Protein 8HN3 (pdb70)

Sequence (160 aa):
MAEGKTIYEGGCNACHDAGMMGAPKPGDKAAWAPRIAKGEESVIKNTINGLNGMPPKGGNAALTDEQLTNAAKYLISISKMAEGKTIYEGGCNACHDAGMMGAPKPGDKAAWAPRIAKGEESVIKNTINGLNGMPPKGGNAALTDEQLTNAAKYLISISK

InterPro domains:
  IPR002323 Cytochrome c, class IE [PR00607] (74-85)
  IPR002323 Cytochrome c, class IE [PR00607] (85-95)
  IPR002323 Cytochrome c, class IE [PR00607] (113-125)
  IPR002323 Cytochrome c, class IE [PR00607] (128-139)
  IPR009056 Cytochrome c-like domain [PF13442] (63-138)
  IPR009056 Cytochrome c-like domain [PS51007] (62-142)
  IPR036909 Cytochrome c-like domain superfamily [G3DSA:1.10.760.10] (63-141)
  IPR036909 Cytochrome c-like domain superfamily [SSF46626] (1-142)

Radius of gyration: 17.82 Å; Cα contacts (8 Å, |Δi|>4): 203; chains: 2; bounding box: 45×42×37 Å

Solvent-accessible surface area: 8866 Å² total; per-residue (Å²): 153,76,76,5,73,68,19,10,47,63,41,33,7,53,38,22,8,38,20,91,139,56,22,13,88,34,38,56,134,86,34,10,55,83,97,32,84,170,30,71,84,44,16,32,60,52,18,33,98,18,76,150,40,54,56,79,76,34,61,59,97,93,17,75,78,112,49,4,14,47,5,4,84,42,14,2,74,72,1,145,156,57,81,3,75,66,21,15,91,63,39,34,44,68,41,21,81,60,20,101,146,57,20,13,96,44,39,57,123,85,35,10,56,79,85,40,87,141,28,91,102,33,14,30,58,43,19,36,97,17,70,147,34,53,55,83,41,31,59,59,78,79,15,11,52,58,52,5,24,50,7,3,83,37,15,12,68,73,1,148

Organism: Chlorobaculum tepidum (strain ATCC 49652 / DSM 12025 / NBRC 103806 / TLS) (NCBI:txid194439)

Secondary structure (DSSP, 8-state):
--HHHHHIIIIIHHHHTTTGGGPPPTT-HHHHHHHHHT-HHHHHHHHHH-BTTB-GGGG-TT--HHHHHHHHHHHHHT--/--HHHHHIIIIIHHHHTTTGGGPPPTT-HHHHHHHHHT-HHHHHHHHHH-BTTB-GGGG-TT--HHHHHHHHHHHHHT--

Foldseek 3Di:
DQLLVVLCVPQVCVCQCVCNPNRDHQQQQVSCVVVCVVDLVSLLCCCQPPDVVCHHVSPPVPDDSVSSSSNSVVSNVRHD/DFLLVVVCVVQLCVCQCVCNVNHPHQQAQVSCVVVCVVPLVSLLVCCQPPDVPCHHVSPDPPDDSVSSSRNSVVSNVRRD

B-factor: mean 21.04, std 9.62, range [10.29, 86.3]

Nearest PDB structures (foldseek):
  8hn3-assembly2_B  TM=1.013E+00  e=1.177E-14  Chlorobaculum tepidum
  8hn3-assembly1_A  TM=1.002E+00  e=7.003E-13  Chlorobaculum tepidum
  2zon-assembly1_G  TM=9.487E-01  e=8.814E-07  Achromobacter xylosoxidans
  5b6q-assembly2_B  TM=8.443E-01  e=5.613E-06  Shewanella violacea
  6k7c-assembly1_C  TM=6.338E-01  e=1.128E-04  Shewanella violacea

Structure (mmCIF, N/CA/C/O backbone):
data_8HN3
#
_entry.id   8HN3
#
_cell.length_a   85.024
_cell.length_b   85.024
_cell.length_c   123.932
_cell.angle_alpha   90.00
_cell.angle_beta   90.00
_cell.angle_gamma   120.00
#
_symmetry.space_group_name_H-M   'P 64 2 2'
#
loop_
_entity.id
_entity.type
_entity.pdbx_description
1 polymer 'Cytochrome c-556'
2 non-polymer 'HEME C'
3 non-polymer 'SULFATE ION'
4 non-polymer GLYCEROL
5 non-polymer 'ACETATE ION'
6 water water
#
loop_
_atom_site.group_PDB
_atom_site.id
_atom_site.type_symbol
_atom_site.label_atom_id
_atom_site.label_alt_id
_atom_site.label_comp_id
_atom_site.label_asym_id
_atom_site.label_entity_id
_atom_site.label_seq_id
_atom_site.pdbx_PDB_ins_code
_atom_site.Cartn_x
_atom_site.Cartn_y
_atom_site.Cartn_z
_atom_site.occupancy
_atom_site.B_iso_or_equiv
_atom_site.auth_seq_id
_atom_site.auth_comp_id
_atom_site.auth_asym_id
_atom_site.auth_atom_id
_atom_site.pdbx_PDB_model_num
ATOM 1 N N . MET A 1 1 ? -3.986 27.483 62.201 1.00 35.99 0 MET A N 1
ATOM 2 C CA . MET A 1 1 ? -3.879 27.700 63.708 1.00 36.01 0 MET A CA 1
ATOM 3 C C . MET A 1 1 ? -5.019 28.583 64.257 1.00 29.75 0 MET A C 1
ATOM 4 O O . MET A 1 1 ? -5.608 29.491 63.511 1.00 33.62 0 MET A O 1
ATOM 9 N N . ALA A 1 2 ? -5.303 28.410 65.570 1.00 28.43 1 ALA A N 1
ATOM 10 C CA . ALA A 1 2 ? -6.320 29.285 66.200 1.00 32.79 1 ALA A CA 1
ATOM 11 C C . ALA A 1 2 ? -6.014 30.731 65.967 1.00 27.82 1 ALA A C 1
ATOM 12 O O . ALA A 1 2 ? -4.827 31.120 65.795 1.00 24.00 1 ALA A O 1
ATOM 14 N N . GLU A 1 3 ? -7.044 31.567 65.928 1.00 21.90 2 GLU A N 1
ATOM 15 C CA . GLU A 1 3 ? -6.850 32.868 65.361 1.00 22.19 2 GLU A CA 1
ATOM 16 C C . GLU A 1 3 ? -5.971 33.710 66.327 1.00 18.03 2 GLU A C 1
ATOM 17 O O . GLU A 1 3 ? -5.094 34.465 65.846 1.00 18.50 2 GLU A O 1
ATOM 23 N N . GLY A 1 4 ? -6.242 33.569 67.597 1.00 18.45 3 GLY A N 1
ATOM 24 C CA . GLY A 1 4 ? -5.516 34.505 68.579 1.00 16.04 3 GLY A CA 1
ATOM 25 C C . GLY A 1 4 ? -4.028 34.188 68.500 1.00 15.10 3 GLY A C 1
ATOM 26 O O . GLY A 1 4 ? -3.171 35.103 68.449 1.00 16.21 3 GLY A O 1
ATOM 27 N N . LYS A 1 5 ? -3.689 32.924 68.426 1.00 15.77 4 LYS A N 1
ATOM 28 C CA . LYS A 1 5 ? -2.258 32.524 68.309 1.00 15.48 4 LYS A CA 1
ATOM 29 C C . LYS A 1 5 ? -1.613 32.906 67.011 1.00 14.89 4 LYS A C 1
ATOM 30 O O . LYS A 1 5 ? -0.503 33.394 66.905 1.00 16.40 4 LYS A O 1
ATOM 36 N N . THR A 1 6 ? -2.395 32.798 65.902 1.00 15.06 5 THR A N 1
ATOM 37 C CA . THR A 1 6 ? -1.883 33.245 64.603 1.00 16.05 5 THR A CA 1
ATOM 38 C C . THR A 1 6 ? -1.539 34.729 64.542 1.00 16.19 5 THR A C 1
ATOM 39 O O . THR A 1 6 ? -0.416 35.077 64.173 1.00 19.28 5 THR A O 1
ATOM 43 N N . ILE A 1 7 ? -2.434 35.482 65.117 1.00 15.38 6 ILE A N 1
ATOM 44 C CA . ILE A 1 7 ? -2.223 36.962 65.251 1.00 17.31 6 ILE A CA 1
ATOM 45 C C . ILE A 1 7 ? -1.018 37.305 66.107 1.00 15.23 6 ILE A C 1
ATOM 46 O O . ILE A 1 7 ? -0.123 38.072 65.737 1.00 15.64 6 ILE A O 1
ATOM 51 N N . TYR A 1 8 ? -0.989 36.591 67.246 1.00 14.74 7 TYR A N 1
ATOM 52 C CA . TYR A 1 8 ? 0.202 36.741 68.148 1.00 13.61 7 TYR A CA 1
ATOM 53 C C . TYR A 1 8 ? 1.559 36.523 67.445 1.00 16.39 7 TYR A C 1
ATOM 54 O O . TYR A 1 8 ? 2.538 37.269 67.698 1.00 17.50 7 TYR A O 1
ATOM 63 N N . GLU A 1 9 ? 1.603 35.496 66.629 1.00 15.91 8 GLU A N 1
ATOM 64 C CA . GLU A 1 9 ? 2.870 35.059 65.963 1.00 17.41 8 GLU A CA 1
ATOM 65 C C . GLU A 1 9 ? 3.299 35.950 64.813 1.00 22.43 8 GLU A C 1
ATOM 66 O O . GLU A 1 9 ? 4.391 35.718 64.294 1.00 22.03 8 GLU A O 1
ATOM 72 N N . GLY A 1 10 ? 2.465 36.856 64.449 1.00 19.40 9 GLY A N 1
ATOM 73 C CA . GLY A 1 10 ? 2.710 37.859 63.388 1.00 23.23 9 GLY A CA 1
ATOM 74 C C . GLY A 1 10 ? 3.005 39.258 63.726 1.00 21.15 9 GLY A C 1
ATOM 75 O O . GLY A 1 10 ? 2.858 40.151 62.919 1.00 21.57 9 GLY A O 1
ATOM 76 N N . GLY A 1 11 ? 3.495 39.484 64.937 1.00 17.38 10 GLY A N 1
ATOM 77 C CA . GLY A 1 11 ? 4.086 40.690 65.286 1.00 15.13 10 GLY A CA 1
ATOM 78 C C . GLY A 1 11 ? 4.033 41.059 66.768 1.00 16.19 10 GLY A 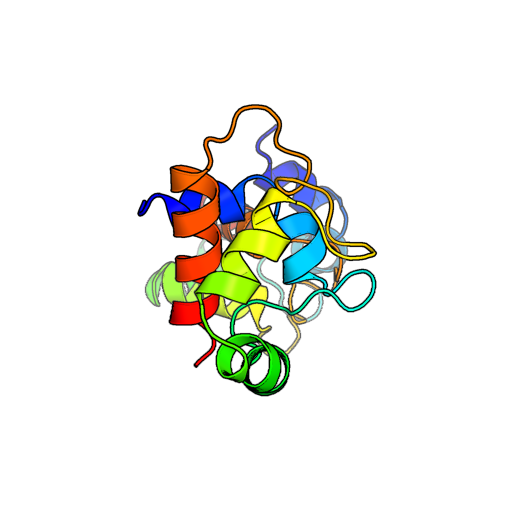C 1
ATOM 79 O O . GLY A 1 11 ? 4.965 41.628 67.283 1.00 16.74 10 GLY A O 1
ATOM 80 N N . CYS A 1 12 ? 2.955 40.662 67.413 1.00 14.42 11 CYS A N 1
ATOM 81 C CA . CYS A 1 12 ? 2.809 40.943 68.860 1.00 13.76 11 CYS A CA 1
ATOM 82 C C . CYS A 1 12 ? 3.999 40.363 69.609 1.00 12.39 11 CYS A C 1
ATOM 83 O O . CYS A 1 12 ? 4.509 40.925 70.598 1.00 12.59 11 CYS A O 1
ATOM 86 N N . ASN A 1 13 ? 4.403 39.172 69.141 1.00 13.19 12 ASN A N 1
ATOM 87 C CA . ASN A 1 13 ? 5.516 38.401 69.704 1.00 12.87 12 ASN A CA 1
ATOM 88 C C . ASN A 1 13 ? 6.853 39.145 69.674 1.00 12.64 12 ASN A C 1
ATOM 89 O O . ASN A 1 13 ? 7.697 38.842 70.517 1.00 13.56 12 ASN A O 1
ATOM 94 N N . ALA A 1 14 ? 6.991 40.088 68.775 1.00 14.41 13 ALA A N 1
ATOM 95 C CA . ALA A 1 14 ? 8.260 40.843 68.768 1.00 17.20 13 ALA A CA 1
ATOM 96 C C . ALA A 1 14 ? 8.545 41.501 70.084 1.00 16.95 13 ALA A C 1
ATOM 97 O O . ALA A 1 14 ? 9.706 41.288 70.669 1.00 20.43 13 ALA A O 1
ATOM 99 N N . CYS A 1 15 ? 7.499 42.121 70.692 1.00 13.47 14 CYS A N 1
ATOM 100 C CA . CYS A 1 15 ? 7.729 42.706 71.979 1.00 12.71 14 CYS A CA 1
ATOM 101 C C . CYS A 1 15 ? 7.503 41.692 73.096 1.00 13.29 14 CYS A C 1
ATOM 102 O O . CYS A 1 15 ? 8.217 41.735 74.120 1.00 13.23 14 CYS A O 1
ATOM 105 N N . HIS A 1 16 ? 6.443 40.896 73.006 1.00 11.70 15 HIS A N 1
ATOM 106 C CA . HIS A 1 16 ? 6.038 40.054 74.122 1.00 11.75 15 HIS A CA 1
ATOM 107 C C . HIS A 1 16 ? 6.969 38.873 74.382 1.00 12.59 15 HIS A C 1
ATOM 108 O O . HIS A 1 16 ? 7.185 38.516 75.536 1.00 14.42 15 HIS A O 1
ATOM 115 N N . ASP A 1 17 ? 7.507 38.224 73.346 1.00 12.73 16 ASP A N 1
ATOM 116 C CA . ASP A 1 17 ? 8.373 37.082 73.623 1.00 12.47 16 ASP A CA 1
ATOM 117 C C . ASP A 1 17 ? 9.611 37.537 74.306 1.00 12.93 16 ASP A C 1
ATOM 118 O O . ASP A 1 17 ? 10.157 36.753 75.115 1.00 14.94 16 ASP A O 1
ATOM 123 N N . ALA A 1 18 ? 10.051 38.752 74.036 1.00 13.96 17 ALA A N 1
ATOM 124 C CA . ALA A 1 18 ? 11.296 39.308 74.670 1.00 15.16 17 ALA A CA 1
ATOM 125 C C . ALA A 1 18 ? 11.053 40.101 75.922 1.00 16.74 17 ALA A C 1
ATOM 126 O O . ALA A 1 18 ? 12.022 40.484 76.618 1.00 17.05 17 ALA A O 1
ATOM 128 N N . GLY A 1 19 ? 9.785 40.398 76.243 1.00 13.43 18 GLY A N 1
ATOM 129 C CA . GLY A 1 19 ? 9.533 41.228 77.368 1.00 13.25 18 GLY A CA 1
ATOM 130 C C . GLY A 1 19 ? 9.928 42.665 77.160 1.00 13.62 18 GLY A C 1
ATOM 131 O O . GLY A 1 19 ? 10.292 43.348 78.220 1.00 14.46 18 GLY A O 1
ATOM 132 N N . MET A 1 20 ? 9.955 43.227 75.961 1.00 13.80 19 MET A N 1
ATOM 133 C CA . MET A 1 20 ? 10.428 44.588 75.719 1.00 13.73 19 MET A CA 1
ATOM 134 C C . MET A 1 20 ? 9.582 45.549 76.575 1.00 14.81 19 MET A C 1
ATOM 135 O O . MET A 1 20 ? 8.377 45.480 76.553 1.00 14.22 19 MET A O 1
ATOM 140 N N . MET A 1 21 ? 10.268 46.468 77.223 1.00 15.23 20 MET A N 1
ATOM 141 C CA . MET A 1 21 ? 9.610 47.548 78.012 1.00 14.64 20 MET A CA 1
ATOM 142 C C . MET A 1 21 ? 8.861 47.014 79.169 1.00 15.34 20 MET A C 1
ATOM 143 O O . MET A 1 21 ? 8.143 47.763 79.866 1.00 18.94 20 MET A O 1
ATOM 148 N N . GLY A 1 22 ? 9.020 45.768 79.505 1.00 15.35 21 GLY A N 1
ATOM 149 C CA . GLY A 1 22 ? 8.203 45.134 80.530 1.00 15.38 21 GLY A CA 1
ATOM 150 C C . GLY A 1 22 ? 6.925 44.493 80.035 1.00 16.11 21 GLY A C 1
ATOM 151 O O . GLY A 1 22 ? 6.049 44.147 80.814 1.00 15.41 21 GLY A O 1
ATOM 152 N N . ALA A 1 23 ? 6.806 44.308 78.716 1.00 13.40 22 ALA A N 1
ATOM 153 C CA . ALA A 1 23 ? 5.661 43.600 78.158 1.00 12.55 22 ALA A CA 1
ATOM 154 C C . ALA A 1 23 ? 5.579 42.211 78.812 1.00 13.35 22 ALA A C 1
ATOM 155 O O . ALA A 1 23 ? 6.597 41.510 78.950 1.00 13.65 22 ALA A O 1
ATOM 157 N N . PRO A 1 24 ? 4.375 41.751 79.168 1.00 12.95 23 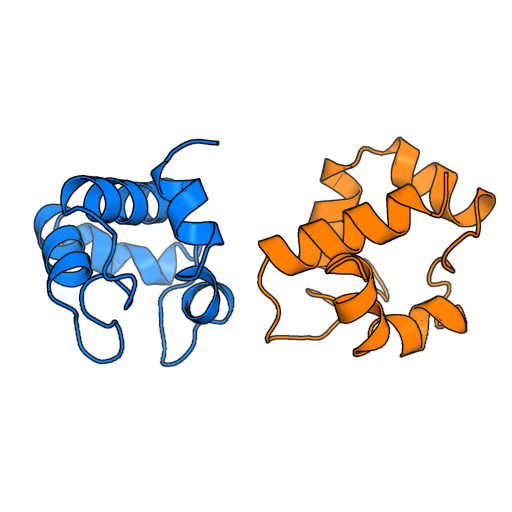PRO A N 1
ATOM 158 C CA . PRO A 1 24 ? 4.257 40.446 79.808 1.00 11.68 23 PRO A CA 1
ATOM 159 C C . PRO A 1 24 ? 4.459 39.318 78.815 1.00 12.89 23 PRO A C 1
ATOM 160 O O . PRO A 1 24 ? 3.808 39.201 77.763 1.00 13.22 23 PRO A O 1
ATOM 164 N N . LYS A 1 25 ? 5.400 38.450 79.135 1.00 12.85 24 LYS A N 1
ATOM 165 C CA . LYS A 1 25 ? 5.743 37.334 78.220 1.00 11.99 24 LYS A CA 1
ATOM 166 C C . LYS A 1 25 ? 4.658 36.285 78.242 1.00 12.34 24 LYS A C 1
ATOM 167 O O . LYS A 1 25 ? 4.041 35.980 79.287 1.00 12.52 24 LYS A O 1
ATOM 173 N N . PRO A 1 26 ? 4.411 35.598 77.142 1.00 13.29 25 PRO A N 1
ATOM 174 C CA . PRO A 1 26 ? 3.414 34.530 77.117 1.00 14.31 25 PRO A CA 1
ATOM 175 C C . PRO A 1 26 ? 3.837 33.414 78.062 1.00 15.81 25 PRO A C 1
ATOM 176 O O . PRO A 1 26 ? 5.039 33.038 78.144 1.00 16.34 25 PRO A O 1
ATOM 180 N N . GLY A 1 27 ? 2.893 32.889 78.864 1.00 15.20 26 GLY A N 1
ATOM 181 C CA . GLY A 1 27 ? 3.210 31.844 79.814 1.00 16.97 26 GLY A CA 1
ATOM 182 C C . GLY A 1 27 ? 3.793 32.334 81.104 1.00 18.65 26 GLY A C 1
ATOM 183 O O . GLY A 1 27 ? 4.083 31.478 81.992 1.00 20.55 26 GLY A O 1
ATOM 184 N N . ASP A 1 28 ? 4.081 33.622 81.243 1.00 14.45 27 ASP A N 1
ATOM 185 C CA . ASP A 1 28 ? 4.664 34.154 82.495 1.00 14.82 27 ASP A CA 1
ATOM 186 C C . ASP A 1 28 ? 3.491 34.343 83.462 1.00 14.70 27 ASP A C 1
ATOM 187 O O . ASP A 1 28 ? 2.835 35.383 83.548 1.00 14.93 27 ASP A O 1
ATOM 192 N N . LYS A 1 29 ? 3.199 33.286 84.277 1.00 14.71 28 LYS A N 1
ATOM 193 C CA . LYS A 1 29 ? 2.057 33.313 85.172 1.00 14.88 28 LYS A CA 1
ATOM 194 C C . LYS A 1 29 ? 2.067 34.490 86.098 1.00 15.28 28 LYS A C 1
ATOM 195 O O . LYS A 1 29 ? 1.064 35.103 86.401 1.00 14.41 28 LYS A O 1
ATOM 201 N N . ALA A 1 30 ? 3.249 34.751 86.697 1.00 16.24 29 ALA A N 1
ATOM 202 C CA . ALA A 1 30 ? 3.355 35.864 87.677 1.00 15.87 29 ALA A CA 1
ATOM 203 C C . ALA A 1 30 ? 3.126 37.222 87.084 1.00 14.94 29 ALA A C 1
ATOM 204 O O . ALA A 1 30 ? 2.495 38.102 87.704 1.00 16.24 29 ALA A O 1
ATOM 206 N N . ALA A 1 31 ? 3.619 37.405 85.846 1.00 13.43 30 ALA A N 1
ATOM 207 C CA . ALA A 1 31 ? 3.342 38.666 85.167 1.00 13.83 30 ALA A CA 1
ATOM 208 C C . ALA A 1 31 ? 1.860 38.891 84.845 1.00 14.48 30 ALA A C 1
ATOM 209 O O . ALA A 1 31 ? 1.311 40.005 84.900 1.00 15.38 30 ALA A O 1
ATOM 211 N N . TRP A 1 32 ? 1.264 37.795 84.371 1.00 12.82 31 TRP A N 1
ATOM 212 C CA . TRP A 1 32 ? -0.111 37.891 83.914 1.00 12.38 31 TRP A CA 1
ATOM 213 C C . TRP A 1 32 ? -1.144 37.923 85.011 1.00 13.56 31 TRP A C 1
ATOM 214 O O . TRP A 1 32 ? -2.224 38.473 84.876 1.00 15.54 31 TRP A O 1
ATOM 225 N N . ALA A 1 33 ? -0.824 37.273 86.154 1.00 13.60 32 ALA A N 1
ATOM 226 C CA . ALA A 1 33 ? -1.866 37.145 87.164 1.00 14.35 32 ALA A CA 1
ATOM 227 C C . ALA A 1 33 ? -2.549 38.439 87.625 1.00 14.65 32 ALA A C 1
ATOM 228 O O . ALA A 1 33 ? -3.773 38.489 87.615 1.00 14.89 32 ALA A O 1
ATOM 230 N N . PRO A 1 34 ? -1.772 39.530 87.885 1.00 14.55 33 PRO A N 1
ATOM 231 C CA . PRO A 1 34 ? -2.476 40.772 88.309 1.00 15.16 33 PRO A CA 1
ATOM 232 C C . PRO A 1 34 ? -3.164 41.448 87.182 1.00 16.11 33 PRO A C 1
ATOM 233 O O . PRO A 1 34 ? -4.070 42.275 87.393 1.00 18.42 33 PRO A O 1
ATOM 237 N N . ARG A 1 35 ? -2.731 41.200 85.928 1.00 13.67 34 ARG A N 1
ATOM 238 C CA . ARG A 1 35 ? -3.407 41.773 84.745 1.00 12.46 34 ARG A CA 1
ATOM 239 C C . ARG A 1 35 ? -4.775 41.041 84.506 1.00 15.50 34 ARG A C 1
ATOM 240 O O . ARG A 1 35 ? -5.729 41.774 84.178 1.00 16.88 34 ARG A O 1
ATOM 248 N N . ILE A 1 36 ? -4.818 39.767 84.769 1.00 15.09 35 ILE A N 1
ATOM 249 C CA . ILE A 1 36 ? -6.022 38.953 84.578 1.00 16.53 35 ILE A CA 1
ATOM 250 C C . ILE A 1 36 ? -6.992 39.317 85.684 1.00 17.56 35 ILE A C 1
ATOM 251 O O . ILE A 1 36 ? -8.223 39.304 85.478 1.00 22.12 35 ILE A O 1
ATOM 256 N N . ALA A 1 37 ? -6.473 39.585 86.864 1.00 18.21 36 ALA A N 1
ATOM 257 C CA . ALA A 1 37 ? -7.331 39.703 88.091 1.00 21.55 36 ALA A CA 1
ATOM 258 C C . ALA A 1 37 ? -8.175 40.971 87.936 1.00 25.02 36 ALA A C 1
ATOM 259 O O . ALA A 1 37 ? -9.229 40.999 88.510 1.00 24.67 36 ALA A O 1
ATOM 261 N N . LYS A 1 38 ? 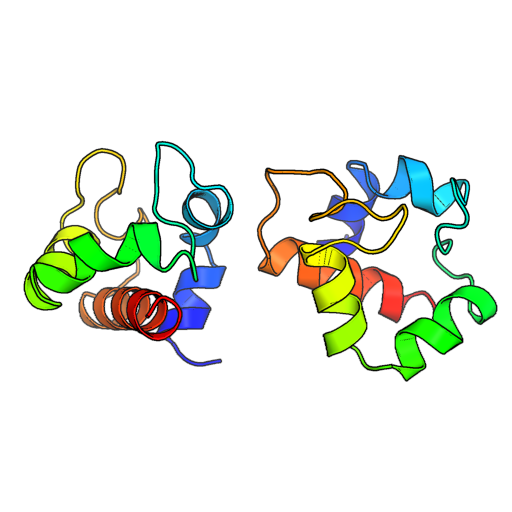-7.829 41.953 87.067 1.00 24.69 37 LYS A N 1
ATOM 262 C CA . LYS A 1 38 ? -8.659 43.131 86.885 1.00 25.08 37 LYS A CA 1
ATOM 263 C C . LYS A 1 38 ? -9.857 42.850 85.970 1.00 26.97 37 LYS A C 1
ATOM 264 O O . LYS A 1 38 ? -10.644 43.716 85.767 1.00 28.99 37 LYS A O 1
ATOM 270 N N . GLY A 1 39 ? -9.923 41.689 85.331 1.00 24.02 38 GLY A N 1
ATOM 271 C CA . GLY A 1 39 ? -10.953 41.261 84.459 1.00 26.63 38 GLY A CA 1
ATOM 272 C C . GLY A 1 39 ? -10.509 41.259 83.005 1.00 24.16 38 GLY A C 1
ATOM 273 O O . GLY A 1 39 ? -9.807 42.218 82.532 1.00 23.20 38 GLY A O 1
ATOM 274 N N . GLU A 1 40 ? -11.036 40.281 82.283 1.00 23.75 39 GLU A N 1
ATOM 275 C CA . GLU A 1 40 ? -10.760 40.223 80.804 1.00 25.21 39 GLU A CA 1
ATOM 276 C C . GLU A 1 40 ? -11.205 41.494 80.137 1.00 26.06 39 GLU A C 1
ATOM 277 O O . GLU A 1 40 ? -10.573 41.954 79.132 1.00 23.23 39 GLU A O 1
ATOM 283 N N . GLU A 1 41 ? -12.307 42.158 80.536 1.00 24.75 40 GLU A N 1
ATOM 284 C CA . GLU A 1 41 ? -12.764 43.339 79.810 1.00 26.47 40 GLU A CA 1
ATOM 285 C C . GLU A 1 41 ? -11.711 44.454 79.793 1.00 23.03 40 GLU A C 1
ATOM 286 O O . GLU A 1 41 ? -11.467 45.110 78.738 1.00 24.02 40 GLU A O 1
ATOM 288 N N . SER A 1 42 ? -11.045 44.670 80.952 1.00 21.94 41 SER A N 1
ATOM 289 C CA . SER A 1 42 ? -10.008 45.633 81.040 1.00 21.97 41 SER A CA 1
ATOM 290 C C . SER A 1 42 ? -8.752 45.274 80.138 1.00 18.88 41 SER A C 1
ATOM 291 O O . SER A 1 42 ? -8.193 46.164 79.506 1.00 18.37 41 SER A O 1
ATOM 294 N N . VAL A 1 43 ? -8.457 44.017 80.135 1.00 17.94 42 VAL A N 1
ATOM 295 C CA . VAL A 1 43 ? -7.316 43.515 79.310 1.00 15.63 42 VAL A CA 1
ATOM 296 C C . VAL A 1 43 ? -7.590 43.782 77.811 1.00 16.93 42 VAL A C 1
ATOM 297 O O . VAL A 1 43 ? -6.751 44.319 77.057 1.00 17.02 42 VAL A O 1
ATOM 301 N N . ILE A 1 44 ? -8.807 43.423 77.402 1.00 16.22 43 ILE A N 1
ATOM 302 C CA . ILE A 1 44 ? -9.244 43.679 75.987 1.00 17.62 43 ILE A CA 1
ATOM 303 C C . ILE A 1 44 ? -9.286 45.131 75.640 1.00 18.50 43 ILE A C 1
ATOM 304 O O . ILE A 1 44 ? -8.764 45.542 74.577 1.00 17.83 43 ILE A O 1
ATOM 309 N N . LYS A 1 45 ? -9.772 46.024 76.506 1.00 16.12 44 LYS A N 1
ATOM 310 C CA . LYS A 1 45 ? -9.734 47.391 76.262 1.00 18.98 44 LYS A CA 1
ATOM 311 C C . LYS A 1 45 ? -8.339 47.981 76.113 1.00 18.20 44 LYS A C 1
ATOM 312 O O . LYS A 1 45 ? -8.068 48.758 75.238 1.00 18.04 44 LYS A O 1
ATOM 315 N N . ASN A 1 46 ? -7.405 47.471 76.932 1.00 15.57 45 ASN A N 1
ATOM 316 C CA . ASN A 1 46 ? -6.044 47.908 76.793 1.00 16.56 45 ASN A CA 1
ATOM 317 C C . ASN A 1 46 ? -5.367 47.387 75.512 1.00 13.41 45 ASN A C 1
ATOM 318 O O . ASN A 1 46 ? -4.491 48.115 74.961 1.00 14.79 45 ASN A O 1
ATOM 323 N N . THR A 1 47 ? -5.782 46.261 75.044 1.00 13.45 46 THR A N 1
ATOM 324 C CA . THR A 1 47 ? -5.236 45.705 73.764 1.00 13.76 46 THR A CA 1
ATOM 325 C C . THR A 1 47 ? -5.671 46.553 72.544 1.00 14.39 46 THR A C 1
ATOM 326 O O . THR A 1 47 ? -4.915 46.898 71.662 1.00 15.20 46 THR A O 1
ATOM 330 N N . ILE A 1 48 ? -6.950 46.906 72.570 1.00 13.73 47 ILE A N 1
ATOM 331 C CA . ILE A 1 48 ? -7.500 47.723 71.487 1.00 14.61 47 ILE A CA 1
ATOM 332 C C . ILE A 1 48 ? -7.002 49.133 71.509 1.00 14.60 47 ILE A C 1
ATOM 333 O O . ILE A 1 48 ? -6.634 49.752 70.522 1.00 16.86 47 ILE A O 1
ATOM 338 N N . ASN A 1 49 ? -7.114 49.798 72.718 1.00 15.05 48 ASN A N 1
ATOM 339 C CA . ASN A 1 49 ? -6.831 51.166 72.926 1.00 15.80 48 ASN A CA 1
ATOM 340 C C . ASN A 1 49 ? -5.350 51.573 73.183 1.00 16.88 48 ASN A C 1
ATOM 341 O O . ASN A 1 49 ? -4.965 52.746 73.015 1.00 18.34 48 ASN A O 1
ATOM 346 N N . GLY A 1 50 ? -4.584 50.509 73.517 1.00 16.25 49 GLY A N 1
ATOM 347 C CA . GLY A 1 50 ? -3.176 50.765 73.913 1.00 16.04 49 GLY A CA 1
ATOM 348 C C . GLY A 1 50 ? -3.106 51.049 75.445 1.00 17.08 49 GLY A C 1
ATOM 349 O O . GLY A 1 50 ? -4.079 51.477 76.098 1.00 17.06 49 GLY A O 1
ATOM 350 N N . LEU A 1 51 ? -1.902 50.799 75.970 1.00 14.18 50 LEU A N 1
ATOM 351 C CA . LEU A 1 51 ? -1.607 51.093 77.405 1.00 12.81 50 LEU A CA 1
ATOM 352 C C . LEU A 1 51 ? -0.059 51.346 77.424 1.00 12.52 50 LEU A C 1
ATOM 353 O O . LEU A 1 51 ? 0.694 50.400 77.240 1.00 13.09 50 LEU A O 1
ATOM 358 N N . ASN A 1 52 ? 0.373 52.587 77.683 1.00 14.64 51 ASN A N 1
ATOM 359 C CA . ASN A 1 52 ? 1.786 52.820 77.825 1.00 13.78 51 ASN A CA 1
ATOM 360 C C . ASN A 1 52 ? 2.565 52.324 76.624 1.00 14.61 51 ASN A C 1
ATOM 361 O O . ASN A 1 52 ? 2.190 52.751 75.512 1.00 14.46 51 ASN A O 1
ATOM 366 N N . GLY A 1 53 ? 3.523 51.440 76.747 1.00 13.07 52 GLY A N 1
ATOM 367 C CA . GLY A 1 53 ? 4.316 50.958 75.603 1.00 13.94 52 GLY A CA 1
ATOM 368 C C . GLY A 1 53 ? 3.572 49.960 74.771 1.00 13.10 52 GLY A C 1
ATOM 369 O O . GLY A 1 53 ? 4.135 49.566 73.704 1.00 14.11 52 GLY A O 1
ATOM 370 N N . MET A 1 54 ? 2.403 49.490 75.170 1.00 12.52 53 MET A N 1
ATOM 371 C CA . MET A 1 54 ? 1.550 48.604 74.371 1.00 12.02 53 MET A CA 1
ATOM 372 C C . MET A 1 54 ? 0.766 49.454 73.357 1.00 13.81 53 MET A C 1
ATOM 373 O O . MET A 1 54 ? -0.066 50.260 73.747 1.00 13.09 53 MET A O 1
ATOM 378 N N . PRO A 1 55 ? 1.094 49.419 72.095 1.00 12.91 54 PRO A N 1
ATOM 379 C CA . PRO A 1 55 ? 0.437 50.295 71.119 1.00 15.15 54 PRO A CA 1
ATOM 380 C C . PRO A 1 55 ? -1.000 49.895 70.891 1.00 12.87 54 PRO A C 1
ATOM 381 O O . PRO A 1 55 ? -1.347 48.729 71.042 1.00 13.60 54 PRO A O 1
ATOM 385 N N . PRO A 1 56 ? -1.809 50.890 70.499 1.00 14.31 55 PRO A N 1
ATOM 386 C CA . PRO A 1 56 ? -3.206 50.508 70.108 1.00 14.43 55 PRO A CA 1
ATOM 387 C C . PRO A 1 56 ? -3.154 49.419 69.045 1.00 12.96 55 PRO A C 1
ATOM 388 O O . PRO A 1 56 ? -2.405 49.559 68.035 1.00 13.04 55 PRO A O 1
ATOM 392 N N . LYS A 1 57 ? -3.933 48.364 69.220 1.00 14.53 56 LYS A N 1
ATOM 393 C CA . LYS A 1 57 ? -4.064 47.261 68.282 1.00 14.31 56 LYS A CA 1
ATOM 394 C C . LYS A 1 57 ? -2.741 46.573 68.061 1.00 15.24 56 LYS A C 1
ATOM 395 O O . LYS A 1 57 ? -2.550 45.872 67.081 1.00 14.96 56 LYS A O 1
ATOM 401 N N . GLY A 1 58 ? -1.818 46.726 69.038 1.00 13.92 57 GLY A N 1
ATOM 402 C CA . GLY A 1 58 ? -0.467 46.165 68.775 1.00 15.99 57 GLY A CA 1
ATOM 403 C C . GLY A 1 58 ? 0.237 46.746 67.645 1.00 16.87 57 GLY A C 1
ATOM 404 O O . GLY A 1 58 ? 1.276 46.242 67.191 1.00 21.90 57 GLY A O 1
ATOM 405 N N . GLY A 1 59 ? -0.200 47.836 67.066 1.00 14.38 58 GLY A N 1
ATOM 406 C CA . GLY A 1 59 ? 0.298 48.479 65.869 1.00 18.24 58 GLY A CA 1
ATOM 407 C C . GLY A 1 59 ? -0.065 47.690 64.569 1.00 16.41 58 GLY A C 1
ATOM 408 O O . GLY A 1 59 ? 0.446 48.035 63.516 1.00 17.98 58 GLY A O 1
ATOM 409 N N . ASN A 1 60 ? -1.016 46.770 64.674 1.00 15.42 59 ASN A N 1
ATOM 410 C CA . ASN A 1 60 ? -1.511 45.989 63.463 1.00 14.92 59 ASN A CA 1
ATOM 411 C C . ASN A 1 60 ? -2.870 46.618 63.076 1.00 15.28 59 ASN A C 1
ATOM 412 O O . ASN A 1 60 ? -3.891 46.264 63.626 1.00 15.63 59 ASN A O 1
ATOM 417 N N . ALA A 1 61 ? -2.805 47.516 62.129 1.00 15.99 60 ALA A N 1
ATOM 418 C CA . ALA A 1 61 ? -3.947 48.381 61.721 1.00 17.01 60 ALA A CA 1
ATOM 419 C C . ALA A 1 61 ? -4.976 47.524 61.025 1.00 16.95 60 ALA A C 1
ATOM 420 O O . ALA A 1 61 ? -6.095 48.022 60.839 1.00 20.30 60 ALA A O 1
ATOM 422 N N . ALA A 1 62 ? -4.701 46.348 60.577 1.00 15.92 61 ALA A N 1
ATOM 423 C CA . ALA A 1 62 ? -5.673 45.557 59.825 1.00 16.17 61 ALA A CA 1
ATOM 424 C C . ALA A 1 62 ? -6.633 44.808 60.780 1.00 17.95 61 ALA A C 1
ATOM 425 O O . ALA A 1 62 ? -7.606 44.176 60.292 1.00 20.68 61 ALA A O 1
ATOM 427 N N . LEU A 1 63 ? -6.366 44.750 62.083 1.00 15.59 62 LEU A N 1
ATOM 428 C CA . LEU A 1 63 ? -7.113 43.832 62.933 1.00 14.38 62 LEU A CA 1
ATOM 429 C C . LEU A 1 63 ? -8.439 44.397 63.407 1.00 14.35 62 LEU A C 1
ATOM 430 O O . LEU A 1 63 ? -8.523 45.606 63.777 1.00 16.29 62 LEU A O 1
ATOM 435 N N . THR A 1 64 ? -9.399 43.481 63.466 1.00 14.76 63 THR A N 1
ATOM 436 C CA . THR A 1 64 ? -10.646 43.874 64.093 1.00 14.01 63 THR A CA 1
ATOM 437 C C . THR A 1 64 ? -10.560 43.849 65.593 1.00 14.38 63 THR A C 1
ATOM 438 O O . THR A 1 64 ? -9.696 43.179 66.195 1.00 14.10 63 THR A O 1
ATOM 442 N N . ASP A 1 65 ? -11.552 44.469 66.234 1.00 14.11 64 ASP A N 1
ATOM 443 C CA . ASP A 1 65 ? -11.645 44.329 67.703 1.00 15.58 64 ASP A CA 1
ATOM 444 C C . ASP A 1 65 ? -11.821 42.885 68.147 1.00 14.44 64 ASP A C 1
ATOM 445 O O . ASP A 1 65 ? -11.287 42.418 69.168 1.00 14.54 64 ASP A O 1
ATOM 450 N N . GLU A 1 66 ? -12.614 42.080 67.423 1.00 12.59 65 GLU A N 1
ATOM 451 C CA . GLU A 1 66 ? -12.744 40.710 67.723 1.00 14.18 65 GLU A CA 1
ATOM 452 C C . GLU A 1 66 ? -11.435 39.850 67.610 1.00 11.58 65 GLU A C 1
ATOM 453 O O . GLU A 1 66 ? -11.126 39.001 68.478 1.00 15.00 65 GLU A O 1
ATOM 459 N N . GLN A 1 67 ? -10.666 40.200 66.578 1.00 13.40 66 GLN A N 1
ATOM 460 C CA . GLN A 1 67 ? -9.342 39.548 66.410 1.00 12.51 66 GLN A CA 1
ATOM 461 C C . GLN A 1 67 ? -8.432 39.959 67.604 1.00 13.22 66 GLN A C 1
ATOM 462 O O . GLN A 1 67 ? -7.755 39.058 68.107 1.00 14.30 66 GLN A O 1
ATOM 468 N N . LEU A 1 68 ? -8.393 41.187 67.960 1.00 13.11 67 LEU A N 1
ATOM 469 C CA . LEU A 1 68 ? -7.590 41.666 69.153 1.00 12.98 67 LEU A CA 1
ATOM 470 C C . LEU A 1 68 ? -8.034 41.003 70.391 1.00 15.59 67 LEU A C 1
ATOM 471 O O . LEU A 1 68 ? -7.204 40.567 71.212 1.00 15.58 67 LEU A O 1
ATOM 476 N N . THR A 1 69 ? -9.357 40.839 70.548 1.00 13.47 68 THR A N 1
ATOM 477 C CA . THR A 1 69 ? -9.943 40.099 71.669 1.00 14.82 68 THR A CA 1
ATOM 478 C C . THR A 1 69 ? -9.477 38.699 71.727 1.00 15.14 68 THR A C 1
ATOM 479 O O . THR A 1 69 ? -9.044 38.182 72.792 1.00 15.73 68 THR A O 1
ATOM 483 N N . ASN A 1 70 ? -9.472 37.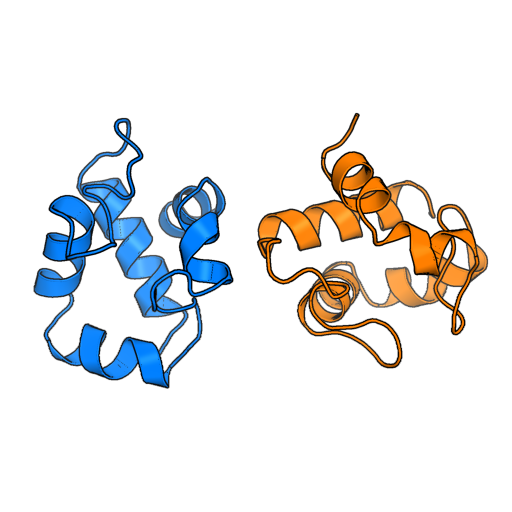995 70.581 1.00 14.01 69 ASN A N 1
ATOM 484 C CA . ASN A 1 70 ? -9.038 36.605 70.500 1.00 14.96 69 ASN A CA 1
ATOM 485 C C . ASN A 1 70 ? -7.490 36.481 70.779 1.00 14.04 69 ASN A C 1
ATOM 486 O O . ASN A 1 70 ? -7.117 35.541 71.464 1.00 14.30 69 ASN A O 1
ATOM 491 N N . ALA A 1 71 ? -6.711 37.461 70.352 1.00 14.23 70 ALA A N 1
ATOM 492 C CA . ALA A 1 71 ? -5.245 37.407 70.647 1.00 12.88 70 ALA A CA 1
ATOM 493 C C . ALA A 1 71 ? -5.071 37.670 72.151 1.00 13.37 70 ALA A C 1
ATOM 494 O O . ALA A 1 71 ? -4.232 36.934 72.753 1.00 14.60 70 ALA A O 1
ATOM 496 N N . ALA A 1 72 ? -5.776 38.613 72.746 1.00 13.98 71 ALA A N 1
ATOM 497 C CA . ALA A 1 72 ? -5.633 38.792 74.201 1.00 14.13 71 ALA A CA 1
ATOM 498 C C . ALA A 1 72 ? -6.058 37.562 74.949 1.00 15.22 71 ALA A C 1
ATOM 499 O O . ALA A 1 72 ? -5.420 37.126 75.939 1.00 15.21 71 ALA A O 1
ATOM 501 N N . LYS A 1 73 ? -7.173 36.949 74.557 1.00 14.86 72 LYS A N 1
ATOM 502 C CA . LYS A 1 73 ? -7.628 35.659 75.182 1.00 14.73 72 LYS A CA 1
ATOM 503 C C . LYS A 1 73 ? -6.684 34.535 75.069 1.00 14.51 72 LYS A C 1
ATOM 504 O O . LYS A 1 73 ? -6.553 33.724 76.020 1.00 17.26 72 LYS A O 1
ATOM 510 N N . TYR A 1 74 ? -5.977 34.427 73.935 1.00 14.12 73 TYR A N 1
ATOM 511 C CA . TYR A 1 74 ? -4.950 33.437 73.722 1.00 15.50 73 TYR A CA 1
ATOM 512 C C . TYR A 1 74 ? -3.865 33.655 74.793 1.00 15.26 73 TYR A C 1
ATOM 513 O O . TYR A 1 74 ? -3.447 32.679 75.479 1.00 15.27 73 TYR A O 1
ATOM 522 N N . LEU A 1 75 ? -3.410 34.896 74.881 1.00 15.48 74 LEU A N 1
ATOM 523 C CA . LEU A 1 75 ? -2.328 35.155 75.875 1.00 14.11 74 LEU A CA 1
ATOM 524 C C . LEU A 1 75 ? -2.830 34.810 77.273 1.00 15.17 74 LEU A C 1
ATOM 525 O O . LEU A 1 75 ? -1.999 34.192 78.080 1.00 17.28 74 LEU A O 1
ATOM 530 N N . ILE A 1 76 ? -4.016 35.228 77.635 1.00 14.25 75 ILE A N 1
ATOM 531 C CA . ILE A 1 76 ? -4.535 34.903 78.979 1.00 15.22 75 ILE A CA 1
ATOM 532 C C . ILE A 1 76 ? -4.539 33.373 79.132 1.00 18.20 75 ILE A C 1
ATOM 533 O O . ILE A 1 76 ? -4.136 32.848 80.192 1.00 18.45 75 ILE A O 1
ATOM 538 N N . SER A 1 77 ? -5.050 32.650 78.120 1.00 15.67 76 SER A N 1
ATOM 539 C CA . SER A 1 77 ? -5.256 31.188 78.244 1.00 17.52 76 SER A CA 1
ATOM 540 C C . SER A 1 77 ? -4.003 30.418 78.494 1.00 19.66 76 SER A C 1
ATOM 541 O O . SER A 1 77 ? -4.044 29.397 79.241 1.00 22.74 76 SER A O 1
ATOM 544 N N . ILE A 1 78 ? -2.877 30.831 77.948 1.00 16.55 77 ILE A N 1
ATOM 545 C CA . ILE A 1 78 ? -1.624 30.143 78.093 1.00 18.55 77 ILE A CA 1
ATOM 546 C C . ILE A 1 78 ? -0.833 30.664 79.301 1.00 15.98 77 ILE A C 1
ATOM 547 O O . ILE A 1 78 ? 0.285 30.160 79.501 1.00 19.32 77 ILE A O 1
ATOM 552 N N . SER A 1 79 ? -1.375 31.605 80.064 1.00 15.24 78 SER A N 1
ATOM 553 C CA . SER A 1 79 ? -0.540 32.272 81.117 1.00 16.90 78 SER A CA 1
ATOM 554 C C . SER A 1 79 ? -1.182 32.181 82.426 1.00 20.45 78 SER A C 1
ATOM 555 O O . SER A 1 79 ? -0.913 32.908 83.372 1.00 19.45 78 SER A O 1
ATOM 558 N N . LYS A 1 80 ? -2.042 31.181 82.601 1.00 25.50 79 LYS A N 1
ATOM 559 C CA . LYS A 1 80 ? -2.720 30.969 83.948 1.00 27.64 79 LYS A CA 1
ATOM 560 C C . LYS A 1 80 ? -2.197 29.635 84.333 1.00 31.94 79 LYS A C 1
ATOM 561 O O . LYS A 1 80 ? -2.516 29.266 85.480 1.00 47.55 79 LYS A O 1
ATOM 567 N N . MET B 1 1 ? 16.219 33.979 50.785 1.00 44.84 0 MET B N 1
ATOM 568 C CA . MET B 1 1 ? 16.456 32.651 51.427 1.00 37.87 0 MET B CA 1
ATOM 569 C C . MET B 1 1 ? 15.389 32.424 52.470 1.00 28.44 0 MET B C 1
ATOM 570 O O . MET B 1 1 ? 14.666 33.371 52.883 1.00 26.24 0 MET B O 1
ATOM 575 N N . ALA B 1 2 ? 15.294 31.184 52.967 1.00 29.05 1 ALA B N 1
ATOM 576 C CA . ALA B 1 2 ? 14.290 30.870 53.992 1.00 31.24 1 ALA B CA 1
ATOM 577 C C . ALA B 1 2 ? 14.547 31.648 55.157 1.00 30.04 1 ALA B C 1
ATOM 578 O O . ALA B 1 2 ? 15.782 31.891 55.409 1.00 26.49 1 ALA B O 1
ATOM 580 N N . GLU B 1 3 ? 13.513 32.091 55.934 1.00 24.94 2 GLU B N 1
ATOM 581 C CA . GLU B 1 3 ? 13.785 32.768 57.176 1.00 23.44 2 GLU B CA 1
ATOM 582 C C . GLU B 1 3 ? 14.690 31.942 58.053 1.00 21.87 2 GLU B C 1
ATOM 583 O O . GLU B 1 3 ? 15.524 32.548 58.827 1.00 21.14 2 GLU B O 1
ATOM 588 N N . GLY B 1 4 ? 14.547 30.626 58.054 1.00 21.56 3 GLY B N 1
ATOM 589 C CA . GLY B 1 4 ? 15.343 29.855 58.911 1.00 21.23 3 GLY B CA 1
ATOM 590 C C . GLY B 1 4 ? 16.813 30.048 58.623 1.00 19.48 3 GLY B C 1
ATOM 591 O O . GLY B 1 4 ? 17.636 29.982 59.611 1.00 19.33 3 GLY B O 1
ATOM 592 N N . LYS B 1 5 ? 17.199 30.200 57.372 1.00 17.10 4 LYS B N 1
ATOM 593 C CA . LYS B 1 5 ? 18.563 30.317 56.971 1.00 16.89 4 LYS B CA 1
ATOM 594 C C . LYS B 1 5 ? 19.093 31.712 57.334 1.00 15.43 4 LYS B C 1
ATOM 595 O O . LYS B 1 5 ? 20.237 31.911 57.732 1.00 16.03 4 LYS B O 1
ATOM 601 N N . THR B 1 6 ? 18.250 32.750 57.185 1.00 14.72 5 THR B N 1
ATOM 602 C CA . THR B 1 6 ? 18.578 34.123 57.558 1.00 15.14 5 THR B CA 1
ATOM 603 C C . THR B 1 6 ? 18.883 34.175 59.051 1.00 14.34 5 THR B C 1
ATOM 604 O O . THR B 1 6 ? 19.877 34.727 59.483 1.00 14.24 5 THR B O 1
ATOM 608 N N . ILE B 1 7 ? 18.040 33.536 59.830 1.00 13.70 6 ILE B N 1
ATOM 609 C CA . ILE B 1 7 ? 18.378 33.422 61.284 1.00 15.02 6 ILE B CA 1
ATOM 610 C C . ILE B 1 7 ? 19.601 32.652 61.580 1.00 14.79 6 ILE B C 1
ATOM 611 O O . ILE B 1 7 ? 20.477 33.118 62.350 1.00 15.22 6 ILE B O 1
ATOM 616 N N . TYR B 1 8 ? 19.800 31.533 60.883 1.00 13.86 7 TYR B N 1
ATOM 617 C CA . TYR B 1 8 ? 20.990 30.724 61.083 1.00 13.24 7 TYR B CA 1
ATOM 618 C C . TYR B 1 8 ? 22.275 31.485 60.843 1.00 13.93 7 TYR B C 1
ATOM 619 O O . TYR B 1 8 ? 23.232 31.372 61.668 1.00 13.86 7 TYR B O 1
ATOM 628 N N . GLU B 1 9 ? 22.284 32.333 59.816 1.00 13.20 8 GLU B N 1
ATOM 629 C CA . GLU B 1 9 ? 23.486 33.091 59.442 1.00 14.17 8 GLU B CA 1
ATOM 630 C C . GLU B 1 9 ? 23.742 34.242 60.392 1.00 15.68 8 GLU B C 1
ATOM 631 O O . GLU B 1 9 ? 24.833 34.884 60.287 1.00 18.73 8 GLU B O 1
ATOM 637 N N . GLY B 1 10 ? 22.803 34.540 61.278 1.00 13.88 9 GLY B N 1
ATOM 638 C CA . GLY B 1 10 ? 22.916 35.682 62.232 1.00 15.85 9 GLY B CA 1
ATOM 639 C C . GLY B 1 10 ? 23.587 35.360 63.533 1.00 15.22 9 GLY B C 1
ATOM 640 O O . GLY B 1 10 ? 23.693 36.278 64.353 1.00 16.59 9 GLY B O 1
ATOM 641 N N . GLY B 1 11 ? 24.075 34.155 63.693 1.00 14.74 10 GLY B N 1
ATOM 642 C CA . GLY B 1 11 ? 24.819 33.773 64.857 1.00 15.76 10 GLY B CA 1
ATOM 643 C C . GLY B 1 11 ? 24.803 32.308 65.274 1.00 14.40 10 GLY B C 1
ATOM 644 O O . GLY B 1 11 ? 25.818 31.818 65.796 1.00 14.46 10 GLY B O 1
ATOM 645 N N . CYS B 1 12 ? 23.727 31.581 64.928 1.00 12.79 11 CYS B N 1
ATOM 646 C CA . CYS B 1 12 ? 23.668 30.171 65.247 1.00 13.02 11 CYS B CA 1
ATOM 647 C C . CYS B 1 12 ? 24.858 29.389 64.668 1.00 12.08 11 CYS B C 1
ATOM 648 O O . CYS B 1 12 ? 25.407 28.409 65.219 1.00 13.46 11 CYS B O 1
ATOM 651 N N . ASN B 1 13 ? 25.206 29.828 63.425 1.00 12.77 12 ASN B N 1
ATOM 652 C CA . ASN B 1 13 ? 26.338 29.284 62.685 1.00 11.74 12 ASN B CA 1
ATOM 653 C C . ASN B 1 13 ? 27.675 29.313 63.469 1.00 11.98 12 ASN B C 1
ATOM 654 O O . ASN B 1 13 ? 28.561 28.472 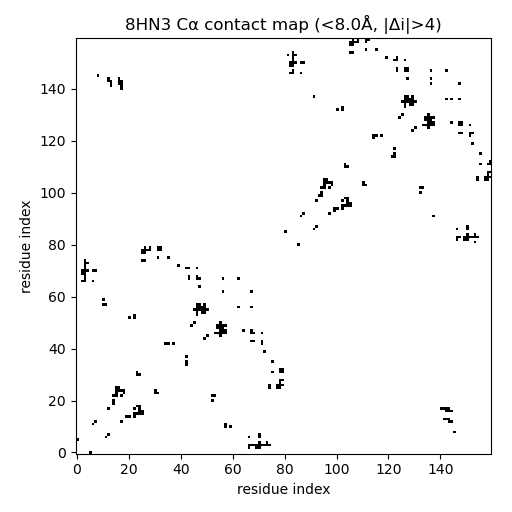63.217 1.00 12.83 12 ASN B O 1
ATOM 659 N N . ALA B 1 14 ? 27.803 30.279 64.402 1.00 13.45 13 ALA B N 1
ATOM 660 C CA . ALA B 1 14 ? 29.072 30.340 65.175 1.00 15.49 13 ALA B CA 1
ATOM 661 C C . ALA B 1 14 ? 29.414 29.048 65.925 1.00 19.10 13 ALA B C 1
ATOM 662 O O . ALA B 1 14 ? 30.541 28.588 65.945 1.00 20.47 13 ALA B O 1
ATOM 664 N N . CYS B 1 15 ? 28.397 28.328 66.413 1.00 13.61 14 CYS B N 1
ATOM 665 C CA . CYS B 1 15 ? 28.609 27.018 66.920 1.00 12.04 14 CYS B CA 1
ATOM 666 C C . CYS B 1 15 ? 28.336 25.861 65.983 1.00 13.27 14 CYS B C 1
ATOM 667 O O . CYS B 1 15 ? 29.053 24.892 65.933 1.00 14.35 14 CYS B O 1
ATOM 670 N N . HIS B 1 16 ? 27.266 25.998 65.167 1.00 11.69 15 HIS B N 1
ATOM 671 C CA . HIS B 1 16 ? 26.819 24.840 64.381 1.00 13.05 15 HIS B CA 1
ATOM 672 C C . HIS B 1 16 ? 27.687 24.579 63.147 1.00 13.80 15 HIS B C 1
ATOM 673 O O . HIS B 1 16 ? 27.818 23.431 62.774 1.00 17.36 15 HIS B O 1
ATOM 680 N N . ASP B 1 17 ? 28.281 25.590 62.547 1.00 14.04 16 ASP B N 1
ATOM 681 C CA . ASP B 1 17 ? 29.132 25.263 61.385 1.00 13.48 16 ASP B CA 1
ATOM 682 C C . ASP B 1 17 ? 30.429 24.554 61.835 1.00 16.59 16 ASP B C 1
ATOM 683 O O . ASP B 1 17 ? 30.887 23.631 61.095 1.00 19.77 16 ASP B O 1
ATOM 688 N N . ALA B 1 18 ? 30.978 24.971 62.956 1.00 15.84 17 ALA B N 1
ATOM 689 C CA . ALA B 1 18 ? 32.297 24.465 63.500 1.00 19.10 17 ALA B CA 1
ATOM 690 C C . ALA B 1 18 ? 32.116 23.217 64.375 1.00 21.86 17 ALA B C 1
ATOM 691 O O . ALA B 1 18 ? 33.086 22.521 64.748 1.00 21.87 17 ALA B O 1
ATOM 693 N N . GLY B 1 19 ? 30.869 22.906 64.728 1.00 17.34 18 GLY B N 1
ATOM 694 C CA . GLY B 1 19 ? 30.593 21.852 65.693 1.00 16.92 18 GLY B CA 1
ATOM 695 C C . GLY B 1 19 ? 31.077 22.181 67.088 1.00 17.91 18 GLY B C 1
ATOM 696 O O . GLY B 1 19 ? 31.470 21.224 67.809 1.00 20.42 18 GLY B O 1
ATOM 697 N N . MET B 1 20 ? 31.020 23.414 67.483 1.00 17.19 19 MET B N 1
ATOM 698 C CA . MET B 1 20 ? 31.457 23.889 68.826 1.00 17.61 19 MET B CA 1
ATOM 699 C C . MET B 1 20 ? 30.632 23.092 69.864 1.00 18.63 19 MET B C 1
ATOM 700 O O . MET B 1 20 ? 29.382 22.966 69.771 1.00 16.83 19 MET B O 1
ATOM 705 N N . MET B 1 21 ? 31.327 22.530 70.834 1.00 18.10 20 MET B N 1
ATOM 706 C CA . MET B 1 21 ? 30.645 21.728 71.870 1.00 18.38 20 MET B CA 1
ATOM 707 C C . MET B 1 21 ? 29.779 20.582 71.430 1.00 22.79 20 MET B C 1
ATOM 708 O O . MET B 1 21 ? 28.827 20.174 72.130 1.00 23.77 20 MET B O 1
ATOM 713 N N . GLY B 1 22 ? 30.120 20.055 70.276 1.00 21.24 21 GLY B N 1
ATOM 714 C CA . GLY B 1 22 ? 29.365 18.992 69.649 1.00 22.10 21 GLY B CA 1
ATOM 715 C C . GLY B 1 22 ? 28.091 19.409 68.961 1.00 20.96 21 GLY B C 1
ATOM 716 O O . GLY B 1 22 ? 27.207 18.565 68.694 1.00 22.15 21 GLY B O 1
ATOM 717 N N . ALA B 1 23 ? 27.946 20.707 68.714 1.00 17.19 22 ALA B N 1
ATOM 718 C CA . ALA B 1 23 ? 26.743 21.134 68.026 1.00 15.26 22 ALA B CA 1
ATOM 719 C C . ALA B 1 23 ? 26.555 20.422 66.705 1.00 14.96 22 ALA B C 1
ATOM 720 O O . ALA B 1 23 ? 27.567 20.310 65.951 1.00 17.28 22 ALA B O 1
ATOM 722 N N . PRO B 1 24 ? 25.341 19.989 66.355 1.00 14.76 23 PRO B N 1
ATOM 723 C CA . PRO B 1 24 ? 25.130 19.294 65.098 1.00 17.03 23 PRO B CA 1
ATOM 724 C C . PRO B 1 24 ? 25.240 20.221 63.926 1.00 16.90 23 PRO B C 1
ATOM 725 O O . PRO B 1 24 ? 24.566 21.250 63.784 1.00 16.32 23 PRO B O 1
ATOM 729 N N . LYS B 1 25 ? 26.136 19.845 62.994 1.00 17.37 24 LYS B N 1
ATOM 730 C CA . LYS B 1 25 ? 26.395 20.638 61.816 1.00 17.29 24 LYS B CA 1
ATOM 731 C C . LYS B 1 25 ? 25.282 20.524 60.772 1.00 16.27 24 LYS B C 1
ATOM 732 O O . LYS B 1 25 ? 24.681 19.450 60.622 1.00 18.83 24 LYS B O 1
ATOM 738 N N . PRO B 1 26 ? 24.964 21.582 60.108 1.00 16.38 25 PRO B N 1
ATOM 739 C CA . PRO B 1 26 ? 23.885 21.478 59.093 1.00 17.47 25 PRO B CA 1
ATOM 740 C C . PRO B 1 26 ? 24.252 20.481 58.007 1.00 20.27 25 PRO B C 1
ATOM 741 O O . PRO B 1 26 ? 25.402 20.454 57.578 1.00 20.29 25 PRO B O 1
ATOM 745 N N . GLY B 1 27 ? 23.306 19.612 57.749 1.00 21.85 26 GLY B N 1
ATOM 746 C CA . GLY B 1 27 ? 23.576 18.626 56.706 1.00 22.71 26 GLY B CA 1
ATOM 747 C C . GLY B 1 27 ? 24.139 17.339 57.199 1.00 28.39 26 GLY B C 1
ATOM 748 O O . GLY B 1 27 ? 24.263 16.382 56.358 1.00 28.38 26 GLY B O 1
ATOM 749 N N . ASP B 1 28 ? 24.571 17.257 58.469 1.00 22.24 27 ASP B N 1
ATOM 750 C CA . ASP B 1 28 ? 25.191 16.079 59.073 1.00 23.68 27 ASP B CA 1
ATOM 751 C C . ASP B 1 28 ? 24.053 15.079 59.453 1.00 25.76 27 ASP B C 1
ATOM 752 O O . ASP B 1 28 ? 23.470 15.116 60.536 1.00 24.18 27 ASP B O 1
ATOM 757 N N . LYS B 1 29 ? 23.694 14.196 58.490 1.00 24.34 28 LYS B N 1
ATOM 758 C CA . LYS B 1 29 ? 22.590 13.303 58.720 1.00 24.80 28 LYS B CA 1
ATOM 759 C C . LYS B 1 29 ? 22.710 12.436 59.957 1.00 24.69 28 LYS B C 1
ATOM 760 O O . LYS B 1 29 ? 21.732 12.259 60.686 1.00 26.24 28 LYS B O 1
ATOM 765 N N . ALA B 1 30 ? 23.920 11.909 60.205 1.00 25.37 29 ALA B N 1
ATOM 766 C CA . ALA B 1 30 ? 24.148 11.048 61.378 1.00 30.68 29 ALA B CA 1
ATOM 767 C C . ALA B 1 30 ? 23.995 11.807 62.707 1.00 29.12 29 ALA B C 1
ATOM 768 O O . ALA B 1 30 ? 23.444 11.300 63.676 1.00 28.17 29 ALA B O 1
ATOM 770 N N . ALA B 1 31 ? 24.474 13.062 62.752 1.00 25.97 30 ALA B N 1
ATOM 771 C CA . ALA B 1 31 ? 24.356 13.868 63.990 1.00 25.36 30 ALA B CA 1
ATOM 772 C C . ALA B 1 31 ? 22.860 14.203 64.235 1.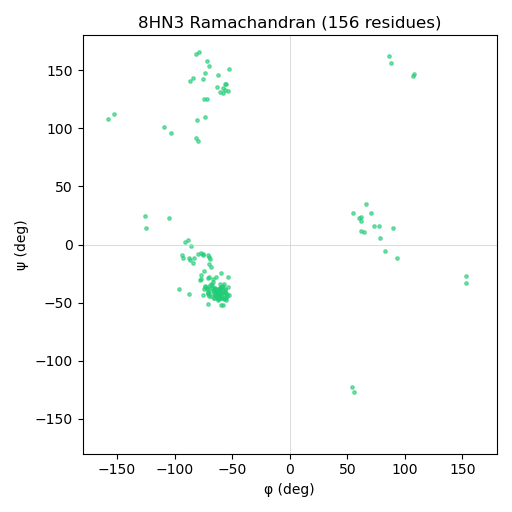00 23.52 30 ALA B C 1
ATOM 773 O O . ALA B 1 31 ? 22.412 14.261 65.414 1.00 25.88 30 ALA B O 1
ATOM 775 N N . TRP B 1 32 ? 22.148 14.513 63.184 1.00 21.20 31 TRP B N 1
ATOM 776 C CA . TRP B 1 32 ? 20.735 14.923 63.256 1.00 21.15 31 TRP B CA 1
ATOM 777 C C . TRP B 1 32 ? 19.704 13.800 63.465 1.00 24.30 31 TRP B C 1
ATOM 778 O O . TRP B 1 32 ? 18.693 13.984 64.092 1.00 23.11 31 TRP B O 1
ATOM 789 N N . ALA B 1 33 ? 20.062 12.573 63.036 1.00 26.28 32 ALA B N 1
ATOM 790 C CA . ALA B 1 33 ? 19.113 11.463 63.117 1.00 25.87 32 ALA B CA 1
ATOM 791 C C . ALA B 1 33 ? 18.519 11.164 64.499 1.00 22.89 32 ALA B C 1
ATOM 792 O O . ALA B 1 33 ? 17.294 11.085 64.585 1.00 26.21 32 ALA B O 1
ATOM 794 N N . PRO B 1 34 ? 19.333 11.087 65.552 1.00 25.28 33 PRO B N 1
ATOM 795 C CA . PRO B 1 34 ? 18.729 10.812 66.827 1.00 27.21 33 PRO B CA 1
ATOM 796 C C . PRO B 1 34 ? 17.921 11.963 67.347 1.00 27.14 33 PRO B C 1
ATOM 797 O O . PRO B 1 34 ? 16.992 11.783 68.111 1.00 25.62 33 PRO B O 1
ATOM 801 N N . ARG B 1 35 ? 18.306 13.189 66.934 1.00 22.90 34 ARG B N 1
ATOM 802 C CA . ARG B 1 35 ? 17.490 14.369 67.398 1.00 20.44 34 ARG B CA 1
ATOM 803 C C . ARG B 1 35 ? 16.125 14.440 66.751 1.00 22.07 34 ARG B C 1
ATOM 804 O O . ARG B 1 35 ? 15.165 14.729 67.403 1.00 21.70 34 ARG B O 1
ATOM 812 N N . ILE B 1 36 ? 16.090 14.173 65.459 1.00 21.28 35 ILE B N 1
ATOM 813 C CA . ILE B 1 36 ? 14.877 14.188 64.633 1.00 23.61 35 ILE B CA 1
ATOM 814 C C . ILE B 1 36 ? 13.982 12.986 65.090 1.00 22.99 35 ILE B C 1
ATOM 815 O O . ILE B 1 36 ? 12.703 13.159 65.122 1.00 24.19 35 ILE B O 1
ATOM 820 N N . ALA B 1 37 ? 14.637 11.876 65.495 1.00 24.19 36 ALA B N 1
ATOM 821 C CA . ALA B 1 37 ? 13.840 10.689 65.916 1.00 27.95 36 ALA B CA 1
ATOM 822 C C . ALA B 1 37 ? 13.036 10.996 67.111 1.00 29.09 36 ALA B C 1
ATOM 823 O O . ALA B 1 37 ? 11.997 10.362 67.368 1.00 28.94 36 ALA B O 1
ATOM 825 N N . LYS B 1 38 ? 13.479 11.939 67.985 1.00 25.34 37 LYS B N 1
ATOM 826 C CA . LYS B 1 38 ? 12.626 12.314 69.131 1.00 25.80 37 LYS B CA 1
ATOM 827 C C . LYS B 1 38 ? 11.355 13.118 68.785 1.00 23.26 37 LYS B C 1
ATOM 828 O O . LYS B 1 38 ? 10.522 13.408 69.651 1.00 27.83 37 LYS B O 1
ATOM 833 N N . GLY B 1 39 ? 11.211 13.606 67.555 1.00 24.80 38 GLY B N 1
ATOM 834 C CA . GLY B 1 39 ? 10.116 14.385 67.117 1.00 28.98 38 GLY B CA 1
ATOM 835 C C . GLY B 1 39 ? 10.482 15.841 66.914 1.00 28.56 38 GLY B C 1
ATOM 836 O O . GLY B 1 39 ? 11.261 16.394 67.739 1.00 24.74 38 GLY B O 1
ATOM 837 N N . GLU B 1 40 ? 9.845 16.438 65.946 1.00 26.51 39 GLU B N 1
ATOM 838 C CA . GLU B 1 40 ? 9.994 17.872 65.754 1.00 26.85 39 GLU B CA 1
ATOM 839 C C . GLU B 1 40 ? 9.649 18.692 66.993 1.00 26.11 39 GLU B C 1
ATOM 840 O O . GLU B 1 40 ? 10.368 19.704 67.269 1.00 22.20 39 GLU B O 1
ATOM 846 N N . GLU B 1 41 ? 8.601 18.381 67.751 1.00 24.34 40 GLU B N 1
ATOM 847 C CA . GLU B 1 41 ? 8.304 19.093 68.942 1.00 26.22 40 GLU B CA 1
ATOM 848 C C . GLU B 1 41 ? 9.487 19.144 69.917 1.00 21.01 40 GLU B C 1
ATOM 849 O O . GLU B 1 41 ? 9.718 20.169 70.585 1.00 22.05 40 GLU B O 1
ATOM 852 N N . SER B 1 42 ? 10.180 18.012 70.080 1.00 19.29 41 SER B N 1
ATOM 853 C CA . SER B 1 42 ? 11.310 17.916 71.021 1.00 19.96 41 SER B CA 1
ATOM 854 C C . SER B 1 42 ? 12.447 18.879 70.531 1.00 16.16 41 SER B C 1
ATOM 855 O O . SER B 1 42 ? 13.030 19.642 71.371 1.00 17.60 41 SER B O 1
ATOM 858 N N . VAL B 1 43 ? 12.673 18.857 69.258 1.00 18.61 42 VAL B N 1
ATOM 859 C CA . VAL B 1 43 ? 13.802 19.675 68.621 1.00 17.51 42 VAL B CA 1
ATOM 860 C C . VAL B 1 43 ? 13.399 21.128 68.845 1.00 16.92 42 VAL B C 1
ATOM 861 O O . VAL B 1 43 ? 14.250 21.969 69.275 1.00 16.67 42 VAL B O 1
ATOM 865 N N . ILE B 1 44 ? 12.147 21.508 68.599 1.00 16.53 43 ILE B N 1
ATOM 866 C CA . ILE B 1 44 ? 11.708 22.912 68.795 1.00 17.51 43 ILE B CA 1
ATOM 867 C C . ILE B 1 44 ? 11.830 23.338 70.236 1.00 16.17 43 ILE B C 1
ATOM 868 O O . ILE B 1 44 ? 12.359 24.427 70.592 1.00 17.79 43 ILE B O 1
ATOM 873 N N . LYS B 1 45 ? 11.367 22.476 71.198 1.00 15.82 44 LYS B N 1
ATOM 874 C CA . LYS B 1 45 ? 11.472 22.825 72.579 1.00 15.95 44 LYS B CA 1
ATOM 875 C C . LYS B 1 45 ? 12.915 23.027 73.060 1.00 15.47 44 LYS B C 1
ATOM 876 O O . LYS B 1 45 ? 13.173 23.957 73.876 1.00 17.38 44 LYS B O 1
ATOM 879 N N . ASN B 1 46 ? 13.812 22.178 72.557 1.00 15.50 45 ASN B N 1
ATOM 880 C CA . ASN B 1 46 ? 15.217 22.255 72.910 1.00 14.23 45 ASN B CA 1
ATOM 881 C C . ASN B 1 46 ? 15.824 23.572 72.348 1.00 14.58 45 ASN B C 1
ATOM 882 O O . ASN B 1 46 ? 16.778 24.130 72.942 1.00 16.40 45 ASN B O 1
ATOM 887 N N . THR B 1 47 ? 15.327 24.025 71.219 1.00 13.44 46 THR B N 1
ATOM 888 C CA . THR B 1 47 ? 15.828 25.265 70.592 1.00 12.62 46 THR B CA 1
ATOM 889 C C . THR B 1 47 ? 15.414 26.475 71.426 1.00 13.44 46 THR B C 1
ATOM 890 O O . THR B 1 47 ? 16.208 27.388 71.748 1.00 13.18 46 THR B O 1
ATOM 894 N N . ILE B 1 48 ? 14.152 26.513 71.883 1.00 13.52 47 ILE B N 1
ATOM 895 C CA . ILE B 1 48 ? 13.703 27.652 72.679 1.00 14.05 47 ILE B CA 1
ATOM 896 C C . ILE B 1 48 ? 14.244 27.609 74.074 1.00 13.24 47 ILE B C 1
ATOM 897 O O . ILE B 1 48 ? 14.704 28.619 74.648 1.00 15.74 47 ILE B O 1
ATOM 902 N N . ASN B 1 49 ? 14.228 26.416 74.702 1.00 14.41 48 ASN B N 1
ATOM 903 C CA . ASN B 1 49 ? 14.605 26.359 76.098 1.00 14.67 48 ASN B CA 1
ATOM 904 C C . ASN B 1 49 ? 16.019 26.075 76.359 1.00 14.66 48 ASN B C 1
ATOM 905 O O . ASN B 1 49 ? 16.538 26.245 77.496 1.00 18.26 48 ASN B O 1
ATOM 910 N N . GLY B 1 50 ? 16.748 25.675 75.334 1.00 13.53 49 GLY B N 1
ATOM 911 C CA . GLY B 1 50 ? 18.145 25.246 75.442 1.00 15.96 49 GLY B CA 1
ATOM 912 C C . GLY B 1 50 ? 18.335 23.793 75.792 1.00 16.67 49 GLY B C 1
ATOM 913 O O . GLY B 1 50 ? 17.417 23.089 76.307 1.00 17.53 49 GLY B O 1
ATOM 914 N N . LEU B 1 51 ? 19.524 23.289 75.548 1.00 13.89 50 LEU B N 1
ATOM 915 C CA . LEU B 1 51 ? 19.883 21.908 75.804 1.00 16.29 50 LEU B CA 1
ATOM 916 C C . LEU B 1 51 ? 21.362 21.772 75.944 1.00 15.85 50 LEU B C 1
ATOM 917 O O . LEU B 1 51 ? 22.072 21.910 74.972 1.00 15.73 50 LEU B O 1
ATOM 922 N N . ASN B 1 52 ? 21.853 21.532 77.177 1.00 16.98 51 ASN B N 1
ATOM 923 C CA . ASN B 1 52 ? 23.295 21.410 77.366 1.00 16.06 51 ASN B CA 1
ATOM 924 C C . ASN B 1 52 ? 23.996 22.708 76.833 1.00 15.12 51 ASN B C 1
ATOM 925 O O . ASN B 1 52 ? 23.612 23.799 77.255 1.00 15.88 51 ASN B O 1
ATOM 930 N N . GLY B 1 53 ? 24.994 22.528 75.934 1.00 15.61 52 GLY B N 1
ATOM 931 C CA . GLY B 1 53 ? 25.673 23.675 75.360 1.00 15.69 52 GLY B CA 1
ATOM 932 C C . GLY B 1 53 ? 24.908 24.565 74.394 1.00 16.00 52 GLY B C 1
ATOM 933 O O . GLY B 1 53 ? 25.364 25.603 74.055 1.00 15.61 52 GLY B O 1
ATOM 934 N N . MET B 1 54 ? 23.754 24.070 73.959 1.00 13.87 53 MET B N 1
ATOM 935 C CA . MET B 1 54 ? 22.787 24.848 73.173 1.00 13.13 53 MET B CA 1
ATOM 936 C C . MET B 1 54 ? 22.090 25.842 74.106 1.00 13.33 53 MET B C 1
ATOM 937 O O . MET B 1 54 ? 21.296 25.392 74.961 1.00 14.05 53 MET B O 1
ATOM 942 N N . PRO B 1 55 ? 22.337 27.162 73.997 1.00 12.32 54 PRO B N 1
ATOM 943 C CA . PRO B 1 55 ? 21.747 28.122 74.928 1.00 13.28 54 PRO B CA 1
ATOM 944 C C . PRO B 1 55 ? 20.262 28.258 74.653 1.00 11.98 54 PRO B C 1
ATOM 945 O O . PRO B 1 55 ? 19.821 28.089 73.502 1.00 13.31 54 PRO B O 1
ATOM 949 N N . PRO B 1 56 ? 19.504 28.716 75.662 1.00 13.67 55 PRO B N 1
ATOM 950 C CA . PRO B 1 56 ? 18.165 29.077 75.345 1.00 13.57 55 PRO B CA 1
ATOM 951 C C . PRO B 1 56 ? 18.069 30.111 74.258 1.00 13.46 55 PRO B C 1
ATOM 952 O O . PRO B 1 56 ? 18.834 31.058 74.213 1.00 13.25 55 PRO B O 1
ATOM 956 N N . LYS B 1 57 ? 17.212 29.922 73.271 1.00 12.51 56 LYS B N 1
ATOM 957 C CA . LYS B 1 57 ? 16.989 30.796 72.127 1.00 11.55 56 LYS B CA 1
ATOM 958 C C . LYS B 1 57 ? 18.277 30.950 71.256 1.00 11.41 56 LYS B C 1
ATOM 959 O O . LYS B 1 57 ? 18.439 31.901 70.508 1.00 13.03 56 LYS B O 1
ATOM 965 N N . GLY B 1 58 ? 19.117 29.931 71.393 1.00 12.27 57 GLY B N 1
ATOM 966 C CA . GLY B 1 58 ? 20.429 29.996 70.687 1.00 14.03 57 GLY B CA 1
ATOM 967 C C . GLY B 1 58 ? 21.246 31.137 71.153 1.00 13.65 57 GLY B C 1
ATOM 968 O O . GLY B 1 58 ? 22.141 31.618 70.360 1.00 16.99 57 GLY B O 1
ATOM 969 N N . GLY B 1 59 ? 20.993 31.713 72.326 1.00 13.46 58 GLY B N 1
ATOM 970 C CA . GLY B 1 59 ? 21.638 32.900 72.833 1.00 14.55 58 GLY B CA 1
ATOM 971 C C . GLY B 1 59 ? 21.184 34.275 72.283 1.00 14.41 58 GLY B C 1
ATOM 972 O O . GLY B 1 59 ? 21.676 35.288 72.711 1.00 16.80 58 GLY B O 1
ATOM 973 N N . ASN B 1 60 ? 20.137 34.249 71.446 1.00 12.97 59 ASN B N 1
ATOM 974 C CA . ASN B 1 60 ? 19.687 35.482 70.820 1.00 13.61 59 ASN B CA 1
ATOM 975 C C . ASN B 1 60 ? 18.318 35.871 71.457 1.00 16.22 59 ASN B C 1
ATOM 976 O O . ASN B 1 60 ? 17.268 35.401 71.018 1.00 16.29 59 ASN B O 1
ATOM 981 N N . ALA B 1 61 ? 18.416 36.813 72.352 1.00 16.36 60 ALA B N 1
ATOM 982 C CA . ALA B 1 61 ? 17.241 37.270 73.129 1.00 16.92 60 ALA B CA 1
ATOM 983 C C . ALA B 1 61 ? 16.277 38.052 72.241 1.00 17.25 60 ALA B C 1
ATOM 984 O O . ALA B 1 61 ? 15.126 38.287 72.745 1.00 20.15 60 ALA B O 1
ATOM 986 N N . ALA B 1 62 ? 16.580 38.400 71.035 1.00 16.80 61 ALA B N 1
ATOM 987 C CA . ALA B 1 62 ? 15.682 39.121 70.127 1.00 17.52 61 ALA B CA 1
ATOM 988 C C . ALA B 1 62 ? 14.790 38.239 69.359 1.00 19.01 61 ALA B C 1
ATOM 989 O O . ALA B 1 62 ? 13.892 38.750 68.615 1.00 20.12 61 ALA B O 1
ATOM 991 N N . LEU B 1 63 ? 15.065 36.940 69.353 1.00 14.67 62 LEU B N 1
ATOM 992 C CA . LEU B 1 63 ? 14.319 36.103 68.473 1.00 13.88 62 LEU B CA 1
ATOM 993 C C . LEU B 1 63 ? 13.020 35.662 69.169 1.00 12.72 62 LEU B C 1
ATOM 994 O O . LEU B 1 63 ? 12.996 35.253 70.313 1.00 14.07 62 LEU B O 1
ATOM 999 N N . THR B 1 64 ? 11.994 35.651 68.299 1.00 12.36 63 THR B N 1
ATOM 1000 C CA . THR B 1 64 ? 10.681 35.126 68.812 1.00 12.14 63 THR B CA 1
ATOM 1001 C C . THR B 1 64 ? 10.681 33.608 68.762 1.00 13.86 63 THR B C 1
ATOM 1002 O O . THR B 1 64 ? 11.440 32.948 68.075 1.00 13.83 63 THR B O 1
ATOM 1006 N N . ASP B 1 65 ? 9.721 32.986 69.489 1.00 12.78 64 ASP B N 1
ATOM 1007 C CA . ASP B 1 65 ? 9.533 31.531 69.438 1.00 12.76 64 ASP B CA 1
ATOM 1008 C C . ASP B 1 65 ? 9.240 31.110 68.018 1.00 14.19 64 ASP B C 1
ATOM 1009 O O . ASP B 1 65 ? 9.689 30.021 67.619 1.00 15.64 64 ASP B O 1
ATOM 1014 N N . GLU B 1 66 ? 8.478 31.930 67.250 1.00 14.82 65 GLU B N 1
ATOM 1015 C CA . GLU B 1 66 ? 8.119 31.542 65.877 1.00 16.02 65 GLU B CA 1
ATOM 1016 C C . GLU B 1 66 ? 9.397 31.488 65.022 1.00 14.91 65 GLU B C 1
ATOM 1017 O O . GLU B 1 66 ? 9.661 30.581 64.265 1.00 15.47 65 GLU B O 1
ATOM 1023 N N . GLN B 1 67 ? 10.293 32.487 65.212 1.00 13.42 66 GLN B N 1
ATOM 1024 C CA . GLN B 1 67 ? 11.576 32.475 64.500 1.00 15.02 66 GLN B CA 1
ATOM 1025 C C . GLN B 1 67 ? 12.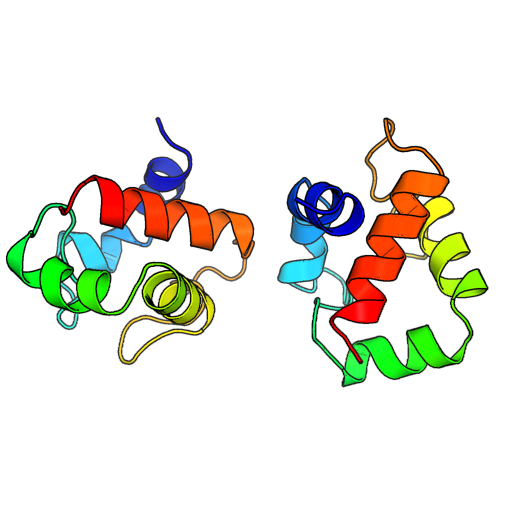426 31.286 64.846 1.00 16.72 66 GLN B C 1
ATOM 1026 O O . GLN B 1 67 ? 13.081 30.683 63.942 1.00 15.86 66 GLN B O 1
ATOM 1032 N N . LEU B 1 68 ? 12.524 31.002 66.129 1.00 14.08 67 LEU B N 1
ATOM 1033 C CA . LEU B 1 68 ? 13.282 29.899 66.604 1.00 12.99 67 LEU B CA 1
ATOM 1034 C C . LEU B 1 68 ? 12.788 28.569 66.045 1.00 14.84 67 LEU B C 1
ATOM 1035 O O . LEU B 1 68 ? 13.577 27.690 65.648 1.00 15.94 67 LEU B O 1
ATOM 1040 N N . THR B 1 69 ? 11.446 28.457 66.021 1.00 14.90 68 THR B N 1
ATOM 1041 C CA . THR B 1 69 ? 10.757 27.237 65.539 1.00 16.66 68 THR B CA 1
ATOM 1042 C C . THR B 1 69 ? 11.126 27.099 64.051 1.00 17.10 68 THR B C 1
ATOM 1043 O O . THR B 1 69 ? 11.477 25.993 63.574 1.00 18.83 68 THR B O 1
ATOM 1047 N N . ASN B 1 70 ? 11.094 28.154 63.304 1.00 16.03 69 ASN B N 1
ATOM 1048 C CA . ASN B 1 70 ? 11.375 28.057 61.888 1.00 21.69 69 ASN B CA 1
ATOM 1049 C C . ASN B 1 70 ? 12.815 27.759 61.600 1.00 19.78 69 ASN B C 1
ATOM 1050 O O . ASN B 1 70 ? 13.145 27.085 60.611 1.00 17.88 69 ASN B O 1
ATOM 1055 N N . ALA B 1 71 ? 13.739 28.298 62.395 1.00 16.40 70 ALA B N 1
ATOM 1056 C CA . ALA B 1 71 ? 15.160 28.011 62.248 1.00 15.26 70 ALA B CA 1
ATOM 1057 C C . ALA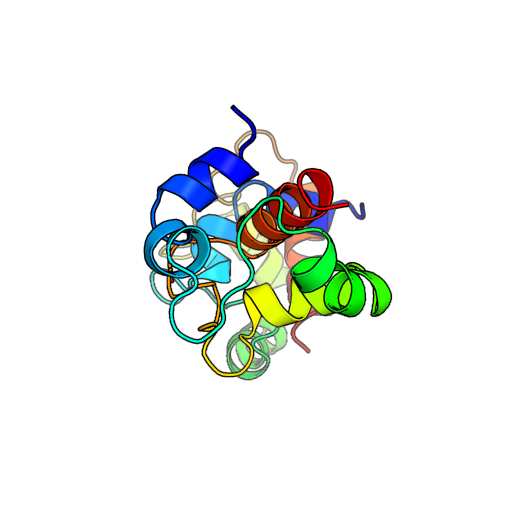 B 1 71 ? 15.414 26.540 62.542 1.00 15.84 70 ALA B C 1
ATOM 1058 O O . ALA B 1 71 ? 16.199 25.888 61.839 1.00 16.31 70 ALA B O 1
ATOM 1060 N N . ALA B 1 72 ? 14.814 25.983 63.589 1.00 14.35 71 ALA B N 1
ATOM 1061 C CA . ALA B 1 72 ? 14.874 24.549 63.904 1.00 15.10 71 ALA B CA 1
ATOM 1062 C C . ALA B 1 72 ? 14.362 23.686 62.731 1.00 17.56 71 ALA B C 1
ATOM 1063 O O . ALA B 1 72 ? 15.037 22.760 62.300 1.00 17.18 71 ALA B O 1
ATOM 1065 N N . LYS B 1 73 ? 13.208 24.130 62.198 1.00 18.61 72 LYS B N 1
ATOM 1066 C CA . LYS B 1 73 ? 12.625 23.338 61.041 1.00 19.70 72 LYS B CA 1
ATOM 1067 C C . LYS B 1 73 ? 13.557 23.425 59.843 1.00 20.18 72 LYS B C 1
ATOM 1068 O O . LYS B 1 73 ? 13.653 22.395 59.083 1.00 20.44 72 LYS B O 1
ATOM 1074 N N . TYR B 1 74 ? 14.183 24.551 59.592 1.00 17.49 73 TYR B N 1
ATOM 1075 C CA . TYR B 1 74 ? 15.153 24.780 58.505 1.00 18.88 73 TYR B CA 1
ATOM 1076 C C . TYR B 1 74 ? 16.298 23.771 58.667 1.00 20.13 73 TYR B C 1
ATOM 1077 O O . TYR B 1 74 ? 16.664 23.014 57.733 1.00 20.16 73 TYR B O 1
ATOM 1086 N N . LEU B 1 75 ? 16.886 23.709 59.845 1.00 16.43 74 LEU B N 1
ATOM 1087 C CA . LEU B 1 75 ? 17.982 22.811 60.089 1.00 16.38 74 LEU B CA 1
ATOM 1088 C C . LEU B 1 75 ? 17.538 21.351 59.922 1.00 17.78 74 LEU B C 1
ATOM 1089 O O . LEU B 1 75 ? 18.296 20.518 59.345 1.00 19.43 74 LEU B O 1
ATOM 1094 N N . ILE B 1 76 ? 16.382 20.967 60.418 1.00 17.53 75 ILE B N 1
ATOM 1095 C CA . ILE B 1 76 ? 15.917 19.601 60.236 1.00 19.82 75 ILE B CA 1
ATOM 1096 C C . ILE B 1 76 ? 15.784 19.326 58.732 1.00 20.82 75 ILE B C 1
ATOM 1097 O O . ILE B 1 76 ? 16.251 18.262 58.241 1.00 21.07 75 ILE B O 1
ATOM 1102 N N . SER B 1 77 ? 15.219 20.245 57.993 1.00 19.92 76 SER B N 1
ATOM 1103 C CA . SER B 1 77 ? 14.900 20.000 56.548 1.00 21.19 76 SER B CA 1
ATOM 1104 C C . SER B 1 77 ? 16.138 19.710 55.760 1.00 23.07 76 SER B C 1
ATOM 1105 O O . SER B 1 77 ? 16.011 19.027 54.712 1.00 25.30 76 SER B O 1
ATOM 1108 N N . ILE B 1 78 ? 17.282 20.352 56.031 1.00 19.80 77 ILE B N 1
ATOM 1109 C CA . ILE B 1 78 ? 18.534 20.157 55.322 1.00 21.36 77 ILE B CA 1
ATOM 1110 C C . ILE B 1 78 ? 19.400 19.029 55.814 1.00 21.96 77 ILE B C 1
ATOM 1111 O O . ILE B 1 78 ? 20.571 18.884 55.344 1.00 26.28 77 ILE B O 1
ATOM 1116 N N . SER B 1 79 ? 18.980 18.323 56.842 1.00 20.72 78 SER B N 1
ATOM 1117 C CA . SER B 1 79 ? 19.790 17.395 57.573 1.00 21.94 78 SER B CA 1
ATOM 1118 C C . SER B 1 79 ? 19.173 15.989 57.649 1.00 24.53 78 SER B C 1
ATOM 1119 O O . SER B 1 79 ? 19.553 15.178 58.458 1.00 29.53 78 SER B O 1
ATOM 1122 N N . LYS B 1 80 ? 18.179 15.756 56.816 1.00 32.53 79 LYS B N 1
ATOM 1123 C CA . LYS B 1 80 ? 17.431 14.427 56.828 1.00 41.02 79 LYS B CA 1
ATOM 1124 C C . LYS B 1 80 ? 18.017 13.521 55.825 1.00 43.51 79 LYS B C 1
ATOM 1125 O O . LYS B 1 80 ? 18.501 14.009 54.821 1.00 50.92 79 LYS B O 1
#